Protein AF-A0A7S0T1D3-F1 (afdb_monomer_lite)

Secondary structure (DSSP, 8-state):
-HHHHHHHHHHHHHHHHHHTHHHHHHTT-HHHHHHHHHHHHHHHHHHHHHHHHHHHHHHHHHHHHHHHHHHHHHHHHHHHHHTTSS-HHHHHHHHHHHHHHHHHHHHHHHTHHHHHHHHHHHHHHHHHHHHHHHHHHHHT------------------

InterPro domains:
  IPR011527 ABC transporter type 1, transmembrane domain [PF06472] (5-82)
  IPR011527 ABC transporter type 1, transmembrane domain [PS50929] (1-117)
  IPR036640 ABC transporter type 1, transmembrane domain superfamily [G3DSA:1.20.1560.10] (2-130)
  IPR036640 ABC transporter type 1, transmembrane domain superfamily [SSF90123] (13-136)
  IPR050835 ATP-binding cassette sub-family D [PTHR11384] (2-136)

Organism: NCBI:txid81844

Structure (mmCIF, N/CA/C/O backbone):
data_AF-A0A7S0T1D3-F1
#
_entry.id   AF-A0A7S0T1D3-F1
#
loop_
_atom_site.group_PDB
_atom_site.id
_atom_site.type_symbol
_atom_site.label_atom_id
_atom_site.label_alt_id
_atom_site.label_comp_id
_atom_site.label_asym_id
_atom_site.label_entity_id
_atom_site.label_seq_id
_atom_site.pdbx_PDB_ins_code
_atom_site.Cartn_x
_atom_site.Cartn_y
_atom_site.Cartn_z
_atom_site.occupancy
_atom_site.B_iso_or_equiv
_atom_site.auth_seq_id
_atom_site.auth_comp_id
_atom_site.auth_asym_id
_atom_site.auth_atom_id
_atom_site.pdbx_PDB_model_num
ATOM 1 N N . PHE A 1 1 ? 15.070 -4.542 -8.070 1.00 71.38 1 PHE A N 1
ATOM 2 C CA . PHE A 1 1 ? 16.256 -4.919 -8.871 1.00 71.38 1 PHE A CA 1
ATOM 3 C C . PHE A 1 1 ? 16.011 -4.989 -10.380 1.00 71.38 1 PHE A C 1
ATOM 5 O O . PHE A 1 1 ? 16.732 -4.318 -11.102 1.00 71.38 1 PHE A O 1
ATOM 12 N N . GLN A 1 2 ? 15.003 -5.714 -10.891 1.00 79.00 2 GLN A N 1
ATOM 13 C CA . GLN A 1 2 ? 14.791 -5.838 -12.351 1.00 79.00 2 GLN A CA 1
ATOM 14 C C . GLN A 1 2 ? 14.530 -4.503 -13.078 1.00 79.00 2 GLN A C 1
ATOM 16 O O . GLN A 1 2 ? 15.058 -4.297 -14.164 1.00 79.00 2 GLN A O 1
ATOM 21 N N . ALA A 1 3 ? 13.758 -3.588 -12.475 1.00 84.38 3 ALA A N 1
ATOM 22 C CA . ALA A 1 3 ? 13.504 -2.261 -13.047 1.00 84.38 3 ALA A CA 1
ATOM 23 C C . ALA A 1 3 ? 14.793 -1.431 -13.177 1.00 84.38 3 ALA A C 1
ATOM 25 O O . ALA A 1 3 ? 15.102 -0.964 -14.267 1.00 84.38 3 ALA A O 1
ATOM 26 N N . LEU A 1 4 ? 15.576 -1.342 -12.092 1.00 88.38 4 LEU A N 1
ATOM 27 C CA . LEU A 1 4 ? 16.852 -0.618 -12.080 1.00 88.38 4 LEU A CA 1
ATOM 28 C C . LEU A 1 4 ? 17.836 -1.171 -13.114 1.00 88.38 4 LEU A C 1
ATOM 30 O O . LEU A 1 4 ? 18.525 -0.400 -13.770 1.00 88.38 4 LEU A O 1
ATOM 34 N N . ARG A 1 5 ? 17.881 -2.497 -13.290 1.00 89.88 5 ARG A N 1
ATOM 35 C CA . ARG A 1 5 ? 18.760 -3.117 -14.285 1.00 89.88 5 ARG A CA 1
ATOM 36 C C . ARG A 1 5 ? 18.366 -2.740 -15.713 1.00 89.88 5 ARG A C 1
ATOM 38 O O . ARG A 1 5 ? 19.217 -2.281 -16.457 1.00 89.88 5 ARG A O 1
ATOM 45 N N . ARG A 1 6 ? 17.078 -2.830 -16.069 1.00 89.31 6 ARG A N 1
ATOM 46 C CA . ARG A 1 6 ? 16.607 -2.438 -17.413 1.00 89.31 6 ARG A CA 1
ATOM 47 C C . ARG A 1 6 ? 16.780 -0.943 -17.688 1.00 89.31 6 ARG A C 1
ATOM 49 O O . ARG A 1 6 ? 17.044 -0.550 -18.817 1.00 89.31 6 ARG A O 1
ATOM 56 N N . GLU A 1 7 ? 16.630 -0.108 -16.664 1.00 91.25 7 GLU A N 1
ATOM 57 C CA . GLU A 1 7 ? 16.871 1.333 -16.757 1.00 91.25 7 GLU A CA 1
ATOM 58 C C . GLU A 1 7 ? 18.360 1.647 -16.971 1.00 91.25 7 GLU A C 1
ATOM 60 O O . GLU A 1 7 ? 18.697 2.494 -17.798 1.00 91.25 7 GLU A O 1
ATOM 65 N N . ALA A 1 8 ? 19.251 0.931 -16.279 1.00 92.62 8 ALA A N 1
ATOM 66 C CA . ALA A 1 8 ? 20.691 1.022 -16.492 1.00 92.62 8 ALA A CA 1
ATOM 67 C C . ALA A 1 8 ? 21.089 0.553 -17.900 1.00 92.62 8 ALA A C 1
ATOM 69 O O . ALA A 1 8 ? 21.833 1.259 -18.575 1.00 92.62 8 ALA A O 1
ATOM 70 N N . ASP A 1 9 ? 20.536 -0.568 -18.374 1.00 90.75 9 ASP A N 1
ATOM 71 C CA . ASP A 1 9 ? 20.791 -1.099 -19.719 1.00 90.75 9 ASP A CA 1
ATOM 72 C C . ASP A 1 9 ? 20.341 -0.109 -20.812 1.00 90.75 9 ASP A C 1
ATOM 74 O O . ASP A 1 9 ? 21.060 0.122 -21.786 1.00 90.75 9 ASP A O 1
ATOM 78 N N . LEU A 1 10 ? 19.182 0.540 -20.630 1.00 92.50 10 LEU A N 1
ATOM 79 C CA . LEU A 1 10 ? 18.708 1.604 -21.520 1.00 92.50 10 LEU A CA 1
ATOM 80 C C . LEU A 1 10 ? 19.658 2.810 -21.510 1.00 92.50 10 LEU A C 1
ATOM 82 O O . LEU A 1 10 ? 20.053 3.281 -22.576 1.00 92.50 10 LEU A O 1
ATOM 86 N N . ARG A 1 11 ? 20.034 3.313 -20.325 1.00 94.00 11 ARG A N 1
ATOM 87 C CA . ARG A 1 11 ? 20.957 4.455 -20.197 1.00 94.00 11 ARG A CA 1
ATOM 88 C C . ARG A 1 11 ? 22.304 4.156 -20.844 1.00 94.00 11 ARG A C 1
ATOM 90 O O . ARG A 1 11 ? 22.800 4.976 -21.609 1.00 94.00 11 ARG A O 1
ATOM 97 N N . PHE A 1 12 ? 22.855 2.975 -20.584 1.00 93.75 12 PHE A N 1
ATOM 98 C CA . PHE A 1 12 ? 24.104 2.519 -21.181 1.00 93.75 12 PHE A CA 1
ATOM 99 C C . PHE A 1 12 ? 24.003 2.444 -22.709 1.00 93.75 12 PHE A C 1
ATOM 101 O O . PHE A 1 12 ? 24.866 2.967 -23.412 1.00 93.75 12 PHE A O 1
ATOM 108 N N . GLY A 1 13 ? 22.914 1.871 -23.233 1.00 90.88 13 GLY A N 1
ATOM 109 C CA . GLY A 1 13 ? 22.663 1.804 -24.673 1.00 90.88 13 GLY A CA 1
ATOM 110 C C . GLY A 1 13 ? 22.600 3.181 -25.341 1.00 90.88 13 GLY A C 1
ATOM 111 O O . GLY A 1 13 ? 23.179 3.370 -26.409 1.00 90.88 13 GLY A O 1
ATOM 112 N N . LEU A 1 14 ? 21.961 4.163 -24.698 1.00 92.94 14 LEU A N 1
ATOM 113 C CA . LEU A 1 14 ? 21.877 5.536 -25.210 1.00 92.94 14 LEU A CA 1
ATOM 114 C C . LEU A 1 14 ? 23.225 6.268 -25.170 1.00 92.94 14 LEU A C 1
ATOM 116 O O . LEU A 1 14 ? 23.557 6.978 -26.119 1.00 92.94 14 LEU A O 1
ATOM 120 N N . VAL A 1 15 ? 24.011 6.086 -24.105 1.00 95.62 15 VAL A N 1
ATOM 121 C CA . VAL A 1 15 ? 25.360 6.667 -24.002 1.00 95.62 15 VAL A CA 1
ATOM 122 C C . VAL A 1 15 ? 26.262 6.111 -25.103 1.00 95.62 15 VAL A C 1
ATOM 124 O O . VAL A 1 15 ? 26.856 6.886 -25.849 1.00 95.62 15 VAL A O 1
ATOM 127 N N . ARG A 1 16 ? 26.265 4.788 -25.301 1.00 92.88 16 ARG A N 1
ATOM 128 C CA . ARG A 1 16 ? 27.028 4.133 -26.372 1.00 92.88 16 ARG A CA 1
ATOM 129 C C . ARG A 1 16 ? 26.623 4.627 -27.766 1.00 92.88 16 ARG A C 1
ATOM 131 O O . ARG A 1 16 ? 27.476 4.863 -28.618 1.00 92.88 16 ARG A O 1
ATOM 138 N N . ALA A 1 17 ? 25.321 4.785 -28.017 1.00 91.19 17 ALA A N 1
ATOM 139 C CA . ALA A 1 17 ? 24.826 5.288 -29.298 1.00 91.19 17 ALA A CA 1
ATOM 140 C C . ALA A 1 17 ? 25.294 6.728 -29.575 1.00 91.19 17 ALA A C 1
ATOM 142 O O . ALA A 1 17 ? 25.600 7.065 -30.718 1.00 91.19 17 ALA A O 1
ATOM 143 N N . ARG A 1 18 ? 25.399 7.565 -28.532 1.00 92.25 18 ARG A N 1
ATOM 144 C CA . ARG A 1 18 ? 25.964 8.919 -28.626 1.00 92.25 18 ARG A CA 1
ATOM 145 C C . ARG A 1 18 ? 27.465 8.890 -28.920 1.00 92.25 18 ARG A C 1
ATOM 147 O O . ARG A 1 18 ? 27.917 9.649 -29.769 1.00 92.25 18 ARG A O 1
ATOM 154 N N . GLU A 1 19 ? 28.221 8.034 -28.237 1.00 93.94 19 GLU A N 1
ATOM 155 C CA . GLU A 1 19 ? 29.680 7.917 -28.402 1.00 93.94 19 GLU A CA 1
ATOM 156 C C . GLU A 1 19 ? 30.092 7.414 -29.795 1.00 93.94 19 GLU A C 1
ATOM 158 O O . GLU A 1 19 ? 31.152 7.785 -30.292 1.00 93.94 19 GLU A O 1
ATOM 163 N N . HIS A 1 20 ? 29.245 6.622 -30.461 1.00 91.25 20 HIS A N 1
ATOM 164 C CA . HIS A 1 20 ? 29.514 6.070 -31.796 1.00 91.25 20 HIS A CA 1
ATOM 165 C C . HIS A 1 20 ? 28.627 6.652 -32.908 1.00 91.25 20 HIS A C 1
ATOM 167 O O . HIS A 1 20 ? 28.448 6.016 -33.950 1.00 91.25 20 HIS A O 1
ATOM 173 N N . ALA A 1 21 ? 28.068 7.850 -32.716 1.00 88.75 21 ALA A N 1
ATOM 174 C CA . ALA A 1 21 ? 27.137 8.464 -33.665 1.00 88.75 21 ALA A CA 1
ATOM 175 C C . ALA A 1 21 ? 27.730 8.632 -35.080 1.00 88.75 21 ALA A C 1
ATOM 177 O O . ALA A 1 21 ? 27.035 8.398 -36.068 1.00 88.75 21 ALA A O 1
ATOM 178 N N . GLU A 1 22 ? 29.018 8.969 -35.180 1.00 88.06 22 GLU A N 1
ATOM 179 C CA . GLU A 1 22 ? 29.731 9.128 -36.454 1.00 88.06 22 GLU A CA 1
ATOM 180 C C . GLU A 1 22 ? 29.854 7.798 -37.211 1.00 88.06 22 GLU A C 1
ATOM 182 O O . GLU A 1 22 ? 29.472 7.709 -38.377 1.00 88.06 22 GLU A O 1
ATOM 187 N N . SER A 1 23 ? 30.262 6.724 -36.526 1.00 90.12 23 SER A N 1
ATOM 188 C CA . SER A 1 23 ? 30.295 5.372 -37.095 1.00 90.12 23 SER A CA 1
ATOM 189 C C . SER A 1 23 ? 28.900 4.897 -37.508 1.00 90.12 23 SER A C 1
ATOM 191 O O . SER A 1 23 ? 28.725 4.329 -38.583 1.00 90.12 23 SER A O 1
ATOM 193 N N . ILE A 1 24 ? 27.875 5.147 -36.688 1.00 86.38 24 ILE A N 1
ATOM 194 C CA . ILE A 1 24 ? 26.487 4.782 -37.008 1.00 86.38 24 ILE A CA 1
ATOM 195 C C . ILE A 1 24 ? 26.006 5.517 -38.267 1.00 86.38 24 ILE A C 1
ATOM 197 O O . ILE A 1 24 ? 25.336 4.907 -39.104 1.00 86.38 24 ILE A O 1
ATOM 201 N N . ALA A 1 25 ? 26.350 6.797 -38.422 1.00 86.94 25 ALA A N 1
ATOM 202 C CA . ALA A 1 25 ? 26.017 7.581 -39.607 1.00 86.94 25 ALA A CA 1
ATOM 203 C C . ALA A 1 25 ? 26.767 7.077 -40.851 1.00 86.94 25 ALA A C 1
ATOM 205 O O . ALA A 1 25 ? 26.137 6.842 -41.885 1.00 86.94 25 ALA A O 1
ATOM 206 N N . LEU A 1 26 ? 28.075 6.823 -40.727 1.00 90.94 26 LEU A N 1
ATOM 207 C CA . LEU A 1 26 ? 28.935 6.324 -41.803 1.00 90.94 26 LEU A CA 1
ATOM 208 C C . LEU A 1 26 ? 28.463 4.958 -42.330 1.00 90.94 26 LEU A C 1
ATOM 210 O O . LEU A 1 26 ? 28.383 4.750 -43.538 1.00 90.94 26 LEU A O 1
ATOM 214 N N . TYR A 1 27 ? 28.061 4.053 -41.432 1.00 90.62 27 TYR A N 1
ATOM 215 C CA . TYR A 1 27 ? 27.521 2.731 -41.776 1.00 90.62 27 TYR A CA 1
ATOM 216 C C . TYR A 1 27 ? 25.999 2.716 -42.016 1.00 90.62 27 TYR A C 1
ATOM 218 O O . TYR A 1 27 ? 25.412 1.642 -42.150 1.00 90.62 27 TYR A O 1
ATOM 226 N N . ARG A 1 28 ? 25.329 3.881 -42.056 1.00 87.31 28 ARG A N 1
ATOM 227 C CA . ARG A 1 28 ? 23.864 4.021 -42.241 1.00 87.31 28 ARG A CA 1
ATOM 228 C C . ARG A 1 28 ? 23.040 3.157 -41.264 1.00 87.31 28 ARG A C 1
ATOM 230 O O . ARG A 1 28 ? 21.935 2.717 -41.573 1.00 87.31 28 ARG A O 1
ATOM 237 N N . GLY A 1 29 ? 23.563 2.935 -40.057 1.00 88.88 29 GLY A N 1
ATOM 238 C CA . GLY A 1 29 ? 23.009 2.0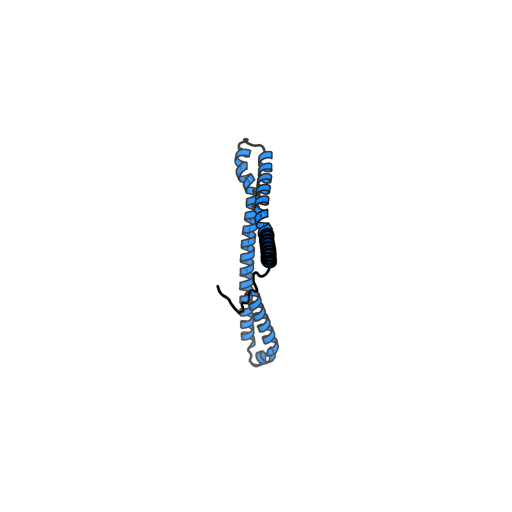44 -39.032 1.00 88.88 29 GLY A CA 1
ATOM 239 C C . GLY A 1 29 ? 21.945 2.668 -38.122 1.00 88.88 29 GLY A C 1
ATOM 240 O O . GLY A 1 29 ? 21.471 2.001 -37.202 1.00 88.88 29 GLY A O 1
ATOM 241 N N . ALA A 1 30 ? 21.561 3.928 -38.351 1.00 88.88 30 ALA A N 1
ATOM 242 C CA . ALA A 1 30 ? 20.701 4.703 -37.450 1.00 88.88 30 ALA A CA 1
ATOM 243 C C . ALA A 1 30 ? 19.341 4.040 -37.164 1.00 88.88 30 ALA A C 1
ATOM 245 O O . ALA A 1 30 ? 18.910 3.983 -36.013 1.00 88.88 30 ALA A O 1
ATOM 246 N N . ALA A 1 31 ? 18.684 3.480 -38.185 1.00 91.44 31 ALA A N 1
ATOM 247 C CA . ALA A 1 31 ? 17.389 2.814 -38.022 1.00 91.44 31 ALA A CA 1
ATOM 248 C C . ALA A 1 31 ? 17.476 1.581 -37.103 1.00 91.44 31 ALA A C 1
ATOM 250 O O . ALA A 1 31 ? 16.581 1.336 -36.293 1.00 91.44 31 ALA A O 1
ATOM 251 N N . ARG A 1 32 ? 18.583 0.832 -37.190 1.00 90.12 32 ARG A N 1
ATOM 252 C CA . ARG A 1 32 ? 18.838 -0.343 -36.350 1.00 90.12 32 ARG A CA 1
ATOM 253 C C . ARG A 1 32 ? 19.051 0.055 -34.889 1.00 90.12 32 ARG A C 1
ATOM 255 O O . ARG A 1 32 ? 18.444 -0.549 -34.007 1.00 90.12 32 ARG A O 1
ATOM 262 N N . GLU A 1 33 ? 19.860 1.083 -34.637 1.00 91.12 33 GLU A N 1
ATOM 263 C CA . GLU A 1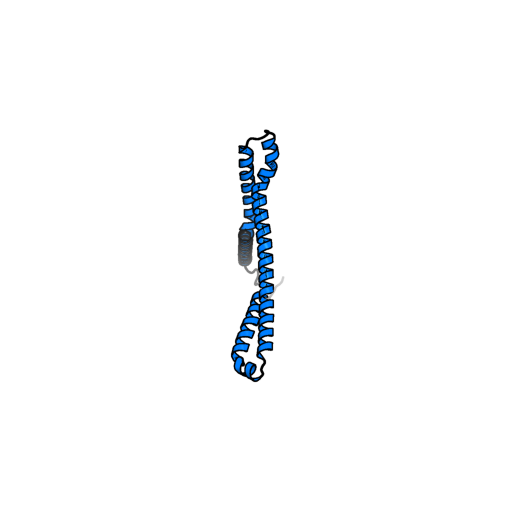 33 ? 20.133 1.560 -33.273 1.00 91.12 33 GLU A CA 1
ATOM 264 C C . GLU A 1 33 ? 18.879 2.175 -32.627 1.00 91.12 33 GLU A C 1
ATOM 266 O O . GLU A 1 33 ? 18.577 1.907 -31.463 1.00 91.12 33 GLU A O 1
ATOM 271 N N . ALA A 1 34 ? 18.075 2.913 -33.403 1.00 90.69 34 ALA A N 1
ATOM 272 C CA . ALA A 1 34 ? 16.784 3.434 -32.955 1.00 90.69 34 ALA A CA 1
ATOM 273 C C . ALA A 1 34 ? 15.795 2.311 -32.589 1.00 90.69 34 ALA A C 1
ATOM 275 O O . ALA A 1 34 ? 15.086 2.410 -31.584 1.00 90.69 34 ALA A O 1
ATOM 276 N N . GLY A 1 35 ? 15.769 1.220 -33.365 1.00 92.56 35 GLY A N 1
ATOM 277 C CA . GLY A 1 35 ? 14.985 0.024 -33.050 1.00 92.56 35 GLY A CA 1
ATOM 278 C C . GLY A 1 35 ? 15.404 -0.622 -31.726 1.00 92.56 35 GLY A C 1
ATOM 279 O O . GLY A 1 35 ? 14.550 -0.922 -30.890 1.00 92.56 35 GLY A O 1
ATOM 280 N N . ALA A 1 36 ? 16.712 -0.760 -31.491 1.00 90.69 36 ALA A N 1
ATOM 281 C CA . ALA A 1 36 ? 17.253 -1.301 -30.243 1.00 90.69 36 ALA A CA 1
ATOM 282 C C . ALA A 1 36 ? 16.917 -0.417 -29.027 1.00 90.69 36 ALA A C 1
ATOM 284 O O . ALA A 1 36 ? 16.447 -0.924 -28.006 1.00 90.69 36 ALA A O 1
ATOM 285 N N . ALA A 1 37 ? 17.068 0.906 -29.148 1.00 91.88 37 ALA A N 1
ATOM 286 C CA . ALA A 1 37 ? 16.698 1.854 -28.095 1.00 91.88 37 ALA A CA 1
ATOM 287 C C . ALA A 1 37 ? 15.195 1.798 -27.774 1.00 91.88 37 ALA A C 1
ATOM 289 O O . ALA A 1 37 ? 14.795 1.812 -26.607 1.00 91.88 37 ALA A O 1
ATOM 290 N N . ARG A 1 38 ? 14.344 1.668 -28.800 1.00 94.62 38 ARG A N 1
ATOM 291 C CA . ARG A 1 38 ? 12.889 1.558 -28.629 1.00 94.62 38 ARG A CA 1
ATOM 292 C C . ARG A 1 38 ? 12.473 0.238 -27.977 1.00 94.62 38 ARG A C 1
ATOM 294 O O . ARG A 1 38 ? 11.568 0.238 -27.138 1.00 94.62 38 ARG A O 1
ATOM 301 N N . ALA A 1 39 ? 13.145 -0.866 -28.301 1.00 93.44 39 ALA A N 1
ATOM 302 C CA . ALA A 1 39 ? 12.951 -2.156 -27.638 1.00 93.44 39 ALA A CA 1
ATOM 303 C C . ALA A 1 39 ? 13.365 -2.104 -26.154 1.00 93.44 39 ALA A C 1
ATOM 305 O O . ALA A 1 39 ? 12.625 -2.551 -25.275 1.00 93.44 39 ALA A O 1
ATOM 306 N N . ALA A 1 40 ? 14.508 -1.484 -25.846 1.00 91.06 40 ALA A N 1
ATOM 307 C CA . ALA A 1 40 ? 14.944 -1.283 -24.467 1.00 91.06 40 ALA A CA 1
ATOM 308 C C . ALA A 1 40 ? 13.944 -0.414 -23.681 1.00 91.06 40 ALA A C 1
ATOM 310 O O . ALA A 1 40 ? 13.515 -0.799 -22.591 1.00 91.06 40 ALA A O 1
ATOM 311 N N . LEU A 1 41 ? 13.483 0.698 -24.262 1.00 94.81 41 LEU A N 1
ATOM 312 C CA . LEU A 1 41 ? 12.497 1.590 -23.645 1.00 94.81 41 LEU A CA 1
ATOM 313 C C . LEU A 1 41 ? 11.162 0.885 -23.363 1.00 94.81 41 LEU A C 1
ATOM 315 O O . LEU A 1 41 ? 10.624 0.992 -22.261 1.00 94.81 41 LEU A O 1
ATOM 319 N N . THR A 1 42 ? 10.635 0.128 -24.328 1.00 95.44 42 THR A N 1
ATOM 320 C CA . THR A 1 42 ? 9.396 -0.647 -24.138 1.00 95.44 42 THR A CA 1
ATOM 321 C C . THR A 1 42 ? 9.550 -1.711 -23.051 1.00 95.44 42 THR A C 1
ATOM 323 O O . THR A 1 42 ? 8.629 -1.913 -22.257 1.00 95.44 42 THR A O 1
ATOM 326 N N . SER A 1 43 ? 10.730 -2.328 -22.930 1.00 93.38 43 SER A N 1
ATOM 327 C CA . SER A 1 43 ? 11.015 -3.295 -21.865 1.00 93.38 43 SER A CA 1
ATOM 328 C C . SER A 1 43 ? 11.002 -2.677 -20.457 1.00 93.38 43 SER A C 1
ATOM 330 O O . SER A 1 43 ? 10.550 -3.334 -19.511 1.00 93.38 43 SER A O 1
ATOM 332 N N . VAL A 1 44 ? 11.464 -1.426 -20.311 1.00 94.25 44 VAL A N 1
ATOM 333 C CA . VAL A 1 44 ? 11.424 -0.654 -19.056 1.00 94.25 44 VAL A CA 1
ATOM 334 C C . VAL A 1 44 ? 9.987 -0.243 -18.752 1.00 94.25 44 VAL A C 1
ATOM 336 O O . VAL A 1 44 ? 9.489 -0.507 -17.656 1.00 94.25 44 VAL A O 1
ATOM 339 N N . ALA A 1 45 ? 9.290 0.323 -19.742 1.00 95.31 45 ALA A N 1
ATOM 340 C CA . ALA A 1 45 ? 7.900 0.746 -19.611 1.00 95.31 45 ALA A CA 1
ATOM 341 C C . ALA A 1 45 ? 6.994 -0.410 -19.158 1.00 95.31 45 ALA A C 1
ATOM 343 O O . ALA A 1 45 ? 6.192 -0.241 -18.243 1.00 95.31 45 ALA A O 1
ATOM 344 N N . ALA A 1 46 ? 7.174 -1.614 -19.709 1.00 95.25 46 ALA A N 1
ATOM 345 C CA . ALA A 1 46 ? 6.403 -2.793 -19.317 1.00 95.25 46 ALA A CA 1
ATOM 346 C C . ALA A 1 46 ? 6.570 -3.164 -17.829 1.00 95.25 46 ALA A C 1
ATOM 348 O O . ALA A 1 46 ? 5.602 -3.570 -17.181 1.00 95.25 46 ALA A O 1
ATOM 349 N N . VAL A 1 47 ? 7.775 -3.016 -17.262 1.00 93.38 47 VAL A N 1
ATOM 350 C CA . VAL A 1 47 ? 8.003 -3.258 -15.822 1.00 93.38 47 VAL A CA 1
ATOM 351 C C . VAL A 1 47 ? 7.328 -2.187 -14.985 1.00 93.38 47 VAL A C 1
ATOM 353 O O . VAL A 1 47 ? 6.699 -2.512 -13.979 1.00 93.38 47 VAL A O 1
ATOM 356 N N . LEU A 1 48 ? 7.438 -0.925 -15.399 1.00 91.81 48 LEU A N 1
ATOM 357 C CA . LEU A 1 48 ? 6.819 0.191 -14.691 1.00 91.81 48 LEU A CA 1
ATOM 358 C C . LEU A 1 48 ? 5.296 0.059 -14.685 1.00 91.81 48 LEU A C 1
ATOM 360 O O . LEU A 1 48 ? 4.699 0.109 -13.614 1.00 91.81 48 LEU A O 1
ATOM 364 N N . PHE A 1 49 ? 4.670 -0.225 -15.829 1.00 95.69 49 PHE A N 1
ATOM 365 C CA . PHE A 1 49 ? 3.226 -0.459 -15.900 1.00 95.69 49 PHE A CA 1
ATOM 366 C C . PHE A 1 49 ? 2.785 -1.644 -15.047 1.00 95.69 49 PHE A C 1
ATOM 368 O O . PHE A 1 49 ? 1.785 -1.547 -14.339 1.00 95.69 49 PHE A O 1
ATOM 375 N N . ARG A 1 50 ? 3.548 -2.743 -15.046 1.00 94.94 50 ARG A N 1
ATOM 376 C CA . ARG A 1 50 ? 3.265 -3.884 -14.168 1.00 94.94 50 ARG A CA 1
ATOM 377 C C . ARG A 1 50 ? 3.330 -3.477 -12.696 1.00 94.94 50 ARG A C 1
ATOM 379 O O . ARG A 1 50 ? 2.435 -3.828 -11.934 1.00 94.94 50 ARG A O 1
ATOM 386 N N . ARG A 1 51 ? 4.349 -2.712 -12.294 1.00 94.75 51 ARG A N 1
ATOM 387 C CA . ARG A 1 51 ? 4.492 -2.210 -10.919 1.00 94.75 51 ARG A CA 1
ATOM 388 C C . ARG A 1 51 ? 3.338 -1.284 -10.533 1.00 94.75 51 ARG A C 1
ATOM 390 O O . ARG A 1 51 ? 2.792 -1.434 -9.446 1.00 94.75 51 ARG A O 1
ATOM 397 N N . VAL A 1 52 ? 2.941 -0.374 -11.422 1.00 95.75 52 VAL A N 1
ATOM 398 C CA . VAL A 1 52 ? 1.796 0.524 -11.211 1.00 95.75 52 VAL A CA 1
ATOM 399 C C . VAL A 1 52 ? 0.499 -0.270 -11.090 1.00 95.75 52 VAL A C 1
ATOM 401 O O . VAL A 1 52 ? -0.282 0.003 -10.189 1.00 95.75 52 VAL A O 1
ATOM 404 N N . ALA A 1 53 ? 0.277 -1.284 -11.930 1.00 97.06 53 ALA A N 1
ATOM 405 C CA . ALA A 1 53 ? -0.911 -2.131 -11.850 1.00 97.06 53 ALA A CA 1
ATOM 406 C C . ALA A 1 53 ? -0.997 -2.870 -10.506 1.00 97.06 53 ALA A C 1
ATOM 408 O O . ALA A 1 53 ? -2.045 -2.847 -9.867 1.00 97.06 53 ALA A O 1
ATOM 409 N N . TRP A 1 54 ? 0.111 -3.456 -10.043 1.00 96.69 54 TRP A N 1
ATOM 410 C CA . TRP A 1 54 ? 0.177 -4.088 -8.723 1.00 96.69 54 TRP A CA 1
ATOM 411 C C . TRP A 1 54 ? -0.069 -3.095 -7.591 1.00 96.69 54 TRP A C 1
ATOM 413 O O . TRP A 1 54 ? -0.893 -3.356 -6.722 1.00 96.69 54 TRP A O 1
ATOM 423 N N . SER A 1 55 ? 0.597 -1.940 -7.626 1.00 96.19 55 SER A N 1
ATOM 424 C CA . SER A 1 55 ? 0.416 -0.894 -6.619 1.00 96.19 55 SER A CA 1
ATOM 425 C C . SER A 1 55 ? -1.019 -0.375 -6.589 1.00 96.19 55 SER A C 1
ATOM 427 O O . SER A 1 55 ? -1.560 -0.161 -5.512 1.00 96.19 55 SER A O 1
ATOM 429 N N . ARG A 1 56 ? -1.647 -0.195 -7.755 1.00 97.31 56 ARG A N 1
ATOM 430 C CA . ARG A 1 56 ? -3.040 0.239 -7.873 1.00 97.31 56 ARG A CA 1
ATOM 431 C C . ARG A 1 56 ? -3.992 -0.814 -7.324 1.00 97.31 56 ARG A C 1
ATOM 433 O O . ARG A 1 56 ? -4.895 -0.463 -6.581 1.00 97.31 56 ARG A O 1
ATOM 440 N N . ASN A 1 57 ? -3.804 -2.084 -7.677 1.00 96.75 57 ASN A N 1
ATOM 441 C CA . ASN A 1 57 ? -4.666 -3.164 -7.197 1.00 96.75 57 ASN A CA 1
ATOM 442 C C . ASN A 1 57 ? -4.540 -3.343 -5.681 1.00 96.75 57 ASN A C 1
ATOM 444 O O . ASN A 1 57 ? -5.551 -3.496 -5.005 1.00 96.75 57 ASN A O 1
ATOM 448 N N . LEU A 1 58 ? -3.317 -3.261 -5.150 1.00 96.50 58 LEU A N 1
ATOM 449 C CA . LEU A 1 58 ? -3.086 -3.279 -3.711 1.00 96.50 58 LEU A CA 1
ATOM 450 C C . LEU A 1 58 ? -3.754 -2.079 -3.035 1.00 96.50 58 LEU A C 1
ATOM 452 O O . LEU A 1 58 ? -4.492 -2.268 -2.082 1.00 96.50 58 LEU A O 1
ATOM 456 N N . ALA A 1 59 ? -3.573 -0.866 -3.565 1.00 96.25 59 ALA A N 1
ATOM 457 C CA . ALA A 1 59 ? -4.221 0.327 -3.025 1.00 96.25 59 ALA A CA 1
ATOM 458 C C . ALA A 1 59 ? -5.753 0.228 -3.068 1.00 96.25 59 ALA A C 1
ATOM 460 O O . ALA A 1 59 ? -6.415 0.604 -2.109 1.00 96.25 59 ALA A O 1
ATOM 461 N N . LEU A 1 60 ? -6.333 -0.301 -4.150 1.00 96.44 60 LEU A N 1
ATOM 462 C CA . LEU A 1 60 ? -7.773 -0.552 -4.244 1.00 96.44 60 LEU A CA 1
ATOM 463 C C . LEU A 1 60 ? -8.241 -1.538 -3.171 1.00 96.44 60 LEU A C 1
ATOM 465 O O . LEU A 1 60 ? -9.242 -1.278 -2.512 1.00 96.44 60 LEU A O 1
ATOM 469 N N . PHE A 1 61 ? -7.511 -2.636 -2.973 1.00 96.31 61 PHE A N 1
ATOM 470 C CA . PHE A 1 61 ? -7.836 -3.625 -1.951 1.00 96.31 61 PHE A CA 1
ATOM 471 C C . PHE A 1 61 ? -7.735 -3.041 -0.539 1.00 96.31 61 PHE A C 1
ATOM 473 O O . PHE A 1 61 ? -8.671 -3.179 0.243 1.00 96.31 61 PHE A O 1
ATOM 480 N N . THR A 1 62 ? -6.642 -2.342 -0.227 1.00 94.12 62 THR A N 1
ATOM 481 C CA . THR A 1 62 ? -6.441 -1.701 1.077 1.00 94.12 62 THR A CA 1
ATOM 482 C C . THR A 1 62 ? -7.525 -0.663 1.355 1.00 94.12 62 THR A C 1
ATOM 484 O O . THR A 1 62 ? -8.143 -0.709 2.412 1.00 94.12 62 THR A O 1
ATOM 487 N N . ASN A 1 63 ? -7.839 0.207 0.389 1.00 93.50 63 ASN A N 1
ATOM 488 C CA . ASN A 1 63 ? -8.917 1.190 0.535 1.00 93.50 63 ASN A CA 1
ATOM 489 C C . ASN A 1 63 ? -10.284 0.519 0.734 1.00 93.50 63 ASN A C 1
ATOM 491 O O . ASN A 1 63 ? -11.063 0.944 1.582 1.00 93.50 63 ASN A O 1
ATOM 495 N N . ALA A 1 64 ? -10.588 -0.535 -0.030 1.00 92.62 64 ALA A N 1
ATOM 496 C CA . ALA A 1 64 ? -11.840 -1.273 0.119 1.00 92.62 64 ALA A CA 1
ATOM 497 C C . ALA A 1 64 ? -11.941 -1.945 1.496 1.00 92.62 64 ALA A C 1
ATOM 499 O O . ALA A 1 64 ? -13.003 -1.917 2.112 1.00 92.62 64 ALA A O 1
ATOM 500 N N . TYR A 1 65 ? -10.839 -2.503 1.996 1.00 89.19 65 TYR A N 1
ATOM 501 C CA . TYR A 1 65 ? -10.757 -3.077 3.334 1.00 89.19 65 TYR A CA 1
ATOM 502 C C . TYR A 1 65 ? -10.972 -2.020 4.426 1.00 89.19 65 TYR A C 1
ATOM 504 O O . TY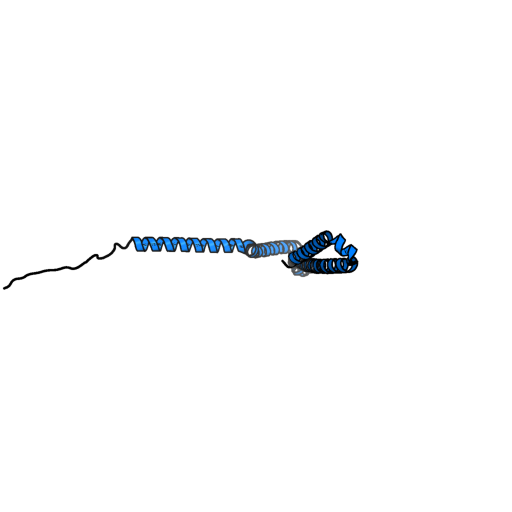R A 1 65 ? -11.783 -2.231 5.329 1.00 89.19 65 TYR A O 1
ATOM 512 N N . GLU A 1 66 ? -10.306 -0.866 4.333 1.00 88.06 66 GLU A N 1
ATOM 513 C CA . GLU A 1 66 ? -10.487 0.245 5.275 1.00 88.06 66 GLU A CA 1
ATOM 514 C C . GLU A 1 66 ? -11.931 0.757 5.270 1.00 88.06 66 GLU A C 1
ATOM 516 O O . GLU A 1 66 ? -12.537 0.942 6.328 1.00 88.06 66 GLU A O 1
ATOM 521 N N . PHE A 1 67 ? -12.519 0.912 4.081 1.00 88.88 67 PHE A N 1
ATOM 522 C CA . PHE A 1 67 ? -13.907 1.331 3.944 1.00 88.88 67 PHE A CA 1
ATOM 523 C C . PHE A 1 67 ? -14.873 0.297 4.526 1.00 88.88 67 PHE A C 1
ATOM 525 O O . PHE A 1 67 ? -15.751 0.664 5.306 1.00 88.88 67 PHE A O 1
ATOM 532 N N . ALA A 1 68 ? -14.699 -0.989 4.202 1.00 87.81 68 ALA A N 1
ATOM 533 C CA . ALA A 1 68 ? -15.524 -2.071 4.734 1.00 87.81 68 ALA A CA 1
ATOM 534 C C . ALA A 1 68 ? -15.503 -2.052 6.262 1.00 87.81 68 ALA A C 1
ATOM 536 O O . ALA A 1 68 ? -16.547 -2.015 6.897 1.00 87.81 68 ALA A O 1
ATOM 537 N N . THR A 1 69 ? -14.316 -1.956 6.846 1.00 84.38 69 THR A N 1
ATOM 538 C CA . THR A 1 69 ? -14.103 -1.871 8.290 1.00 84.38 69 THR A CA 1
ATOM 539 C C . THR A 1 69 ? -14.843 -0.685 8.931 1.00 84.38 69 THR A C 1
ATOM 541 O O . THR A 1 69 ? -15.360 -0.798 10.041 1.00 84.38 69 THR A O 1
ATOM 544 N N . PHE A 1 70 ? -14.971 0.442 8.227 1.00 83.00 70 PHE A N 1
ATOM 545 C CA . PHE A 1 70 ? -15.740 1.591 8.705 1.00 83.00 70 PHE A CA 1
ATOM 546 C C . PHE A 1 70 ? -17.262 1.371 8.675 1.00 83.00 70 PHE A C 1
ATOM 548 O O . PHE A 1 70 ? -17.954 1.769 9.612 1.00 83.00 70 PHE A O 1
ATOM 555 N N . CYS A 1 71 ? -17.802 0.763 7.615 1.00 89.00 71 CYS A N 1
ATOM 556 C CA . CYS A 1 71 ? -19.253 0.648 7.416 1.00 89.00 71 CYS A CA 1
ATOM 557 C C . CYS A 1 71 ? -19.866 -0.682 7.887 1.00 89.00 71 CYS A C 1
ATOM 559 O O . CYS A 1 71 ? -21.081 -0.743 8.079 1.00 89.00 71 CYS A O 1
ATOM 561 N N . LEU A 1 72 ? -19.054 -1.715 8.140 1.00 90.94 72 LEU A N 1
ATOM 562 C CA . LEU A 1 72 ? -19.501 -3.042 8.581 1.00 90.94 72 LEU A CA 1
ATOM 563 C C . LEU A 1 72 ? -20.390 -3.003 9.839 1.00 90.94 72 LEU A C 1
ATOM 565 O O . LEU A 1 72 ? -21.460 -3.613 9.807 1.00 90.94 72 LEU A O 1
ATOM 569 N N . PRO A 1 73 ? -20.040 -2.268 10.919 1.00 90.19 73 PRO A N 1
ATOM 570 C CA . PRO A 1 73 ? -20.868 -2.229 12.129 1.00 90.19 73 PRO A CA 1
ATOM 571 C C . PRO A 1 73 ? -22.245 -1.621 11.860 1.00 90.19 73 PRO A C 1
ATOM 573 O O . PRO A 1 73 ? -23.266 -2.141 12.309 1.00 90.19 73 PRO A O 1
ATOM 576 N N . SER A 1 74 ? -22.277 -0.547 11.070 1.00 90.00 74 SER A N 1
ATOM 577 C CA . SER A 1 74 ? -23.513 0.121 10.674 1.00 90.00 74 SER A CA 1
ATOM 578 C C . SER A 1 74 ? -24.385 -0.787 9.812 1.00 90.00 74 SER A C 1
ATOM 580 O O . SER A 1 74 ? -25.590 -0.831 10.027 1.00 90.00 74 SER A O 1
ATOM 582 N N . LEU A 1 75 ? -23.796 -1.551 8.886 1.00 92.81 75 LEU A N 1
ATOM 583 C CA . LEU A 1 75 ? -24.527 -2.481 8.020 1.00 92.81 75 LEU A CA 1
ATOM 584 C C . LEU A 1 75 ? -25.215 -3.600 8.822 1.00 92.81 75 LEU A C 1
ATOM 586 O O . LEU A 1 75 ? -26.332 -3.993 8.498 1.00 92.81 75 LEU A O 1
ATOM 590 N N . ILE A 1 76 ? -24.562 -4.083 9.883 1.00 93.31 76 ILE A N 1
ATOM 591 C CA . ILE A 1 76 ? -25.088 -5.136 10.765 1.00 93.31 76 ILE A CA 1
ATOM 592 C C . ILE A 1 76 ? -26.245 -4.616 11.633 1.00 93.31 76 ILE A C 1
ATOM 594 O O . ILE A 1 76 ? -27.213 -5.337 11.866 1.00 93.31 76 ILE A O 1
ATOM 598 N N . ILE A 1 77 ? -26.164 -3.373 12.118 1.00 93.62 77 ILE A N 1
ATOM 599 C CA . ILE A 1 77 ? -27.153 -2.807 13.055 1.00 93.62 77 ILE A CA 1
ATOM 600 C C . ILE A 1 77 ? -28.305 -2.108 12.332 1.00 93.62 77 ILE A C 1
ATOM 602 O O . ILE A 1 77 ? -29.414 -2.055 12.867 1.00 93.62 77 ILE A O 1
ATOM 606 N N . ALA A 1 78 ? -28.081 -1.617 11.112 1.00 92.25 78 ALA A N 1
ATOM 607 C CA . ALA A 1 78 ? -29.073 -0.892 10.325 1.00 92.25 78 ALA A CA 1
ATOM 608 C C . ALA A 1 78 ? -30.456 -1.575 10.268 1.00 92.25 78 ALA A C 1
ATOM 610 O O . ALA A 1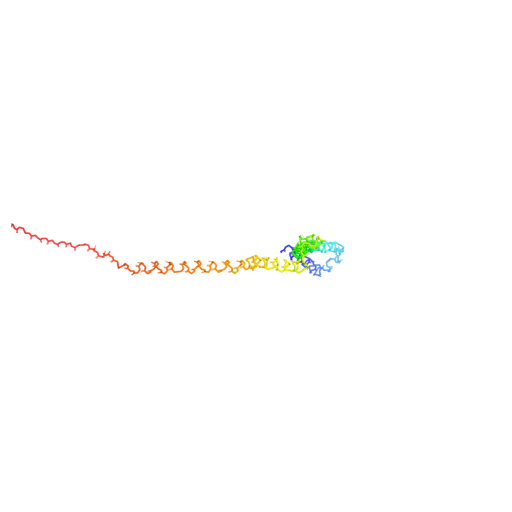 78 ? -31.439 -0.875 10.504 1.00 92.25 78 ALA A O 1
ATOM 611 N N . PRO A 1 79 ? -30.591 -2.902 10.049 1.00 92.94 79 PRO A N 1
ATOM 612 C CA . PRO A 1 79 ? -31.903 -3.555 10.033 1.00 92.94 79 PRO A CA 1
ATOM 613 C C . PRO A 1 79 ? -32.677 -3.391 11.347 1.00 92.94 79 PRO A C 1
ATOM 615 O O . PRO A 1 79 ? -33.870 -3.107 11.323 1.00 92.94 79 PRO A O 1
ATOM 618 N N . ARG A 1 80 ? -31.992 -3.501 12.492 1.00 94.56 80 ARG A N 1
ATOM 619 C CA . ARG A 1 80 ? -32.598 -3.346 13.825 1.00 94.56 80 ARG A CA 1
ATOM 620 C C . ARG A 1 80 ? -33.009 -1.901 14.089 1.00 94.56 80 ARG A C 1
ATOM 622 O O . ARG A 1 80 ? -34.040 -1.659 14.706 1.00 94.56 80 ARG A O 1
ATOM 629 N N . TYR A 1 81 ? -32.226 -0.942 13.589 1.00 93.75 81 TYR A N 1
ATOM 630 C CA . TYR A 1 81 ? -32.580 0.477 13.643 1.00 93.75 81 TYR A CA 1
ATOM 631 C C . TYR A 1 81 ? -33.846 0.764 12.823 1.00 93.75 81 TYR A C 1
ATOM 633 O O . TYR A 1 81 ? -34.779 1.376 13.333 1.00 93.75 81 TYR A O 1
ATOM 641 N N . PHE A 1 82 ? -33.923 0.267 11.584 1.00 94.81 82 PHE A N 1
ATOM 642 C CA . PHE A 1 82 ? -35.105 0.449 10.731 1.00 94.81 82 PHE A CA 1
ATOM 643 C C . PHE A 1 82 ? -36.340 -0.315 11.229 1.00 94.81 82 PHE A C 1
ATOM 645 O O . PHE A 1 82 ? -37.460 0.117 10.970 1.00 94.81 82 PHE A O 1
ATOM 652 N N . ALA A 1 83 ? -36.150 -1.404 11.977 1.00 96.12 83 ALA A N 1
ATOM 653 C CA . ALA A 1 83 ? -37.216 -2.101 12.694 1.00 96.12 83 ALA A CA 1
ATOM 654 C C . ALA A 1 83 ? -37.682 -1.366 13.970 1.00 96.12 83 ALA A C 1
ATOM 656 O O . ALA A 1 83 ? -38.652 -1.787 14.595 1.00 96.12 83 ALA A O 1
ATOM 657 N N . GLY A 1 84 ? -37.007 -0.281 14.372 1.00 93.38 84 GLY A N 1
ATOM 658 C CA . GLY A 1 84 ? -37.314 0.472 15.590 1.00 93.38 84 GLY A CA 1
ATOM 659 C C . GLY A 1 84 ? -36.870 -0.213 16.888 1.00 93.38 84 GLY A C 1
ATOM 660 O O . GLY A 1 84 ? -37.250 0.229 17.966 1.00 93.38 84 GLY A O 1
ATOM 661 N N . GLU A 1 85 ? -36.066 -1.278 16.811 1.00 96.12 85 GLU A N 1
ATOM 662 C CA . GLU A 1 85 ? -35.575 -2.015 17.986 1.00 96.12 85 GLU A CA 1
ATOM 663 C C . GLU A 1 85 ? -34.457 -1.278 18.729 1.00 96.12 85 GLU A C 1
ATOM 665 O O . GLU A 1 85 ? -34.201 -1.547 19.902 1.00 96.12 85 GLU A O 1
ATOM 670 N N . VAL A 1 86 ? -33.738 -0.398 18.030 1.00 95.00 86 VAL A N 1
ATOM 671 C CA . VAL A 1 86 ? -32.604 0.350 18.574 1.00 95.00 86 VAL A CA 1
ATOM 672 C C . VAL A 1 86 ? -32.641 1.799 18.113 1.00 95.00 86 VAL A C 1
ATOM 674 O O . VAL A 1 86 ? -33.047 2.110 16.995 1.00 95.00 86 VAL A O 1
ATOM 677 N N . GLU A 1 87 ? -32.156 2.692 18.967 1.00 95.00 87 GLU A N 1
ATOM 678 C CA . GLU A 1 87 ? -32.001 4.103 18.635 1.00 95.00 87 GLU A CA 1
ATOM 679 C C . GLU A 1 87 ? -30.764 4.347 17.759 1.00 95.00 87 GLU A C 1
ATOM 681 O O . GLU A 1 87 ? -29.799 3.578 17.759 1.00 95.00 87 GLU A O 1
ATOM 686 N N . PHE A 1 88 ? -30.736 5.489 17.067 1.00 89.62 88 PHE A N 1
ATOM 687 C CA . PHE A 1 88 ? -29.587 5.916 16.259 1.00 89.62 88 PHE A CA 1
ATOM 688 C C . PHE A 1 88 ? -28.272 5.983 17.066 1.00 89.62 88 PHE A C 1
ATOM 690 O O . PHE A 1 88 ? -27.187 5.723 16.536 1.00 89.62 88 PHE A O 1
ATOM 697 N N . GLY A 1 89 ? -28.359 6.272 18.370 1.00 92.56 89 GLY A N 1
ATOM 698 C CA . GLY A 1 89 ? -27.207 6.275 19.272 1.00 92.56 89 GLY A CA 1
ATOM 699 C C . GLY A 1 89 ? -26.470 4.933 19.312 1.00 92.56 89 GLY A C 1
ATOM 700 O O . GLY A 1 89 ? -25.239 4.916 19.316 1.00 92.56 89 GLY A O 1
ATOM 701 N N . VAL A 1 90 ? -27.196 3.812 19.235 1.00 92.69 90 VAL A N 1
ATOM 702 C CA . VAL A 1 90 ? -26.620 2.455 19.242 1.00 92.69 90 VAL A CA 1
ATOM 703 C C . VAL A 1 90 ? -25.779 2.206 17.986 1.00 92.69 90 VAL A C 1
ATOM 705 O O . VAL A 1 90 ? -24.688 1.644 18.074 1.00 92.69 90 VAL A O 1
ATOM 708 N N . VAL A 1 91 ? -26.232 2.691 16.823 1.00 90.38 91 VAL A N 1
ATOM 709 C CA . VAL A 1 91 ? -25.485 2.604 15.552 1.00 90.38 91 VAL A CA 1
ATOM 710 C C . VAL A 1 91 ? -24.143 3.330 15.670 1.00 90.38 91 VAL A C 1
ATOM 712 O O . VAL A 1 91 ? -23.093 2.796 15.308 1.00 90.38 91 VAL A O 1
ATOM 715 N N . THR A 1 92 ? -24.166 4.536 16.239 1.00 90.88 92 THR A N 1
ATOM 716 C CA . THR A 1 92 ? -22.961 5.350 16.439 1.00 90.88 92 THR A CA 1
ATOM 717 C C . THR A 1 92 ? -21.992 4.688 17.425 1.00 90.88 92 THR A C 1
ATOM 719 O O . THR A 1 92 ? -20.794 4.587 17.146 1.00 90.88 92 THR A O 1
ATOM 722 N N . GLN A 1 93 ? -22.496 4.191 18.560 1.00 93.12 93 GLN A N 1
ATOM 723 C CA . GLN A 1 93 ? -21.691 3.530 19.593 1.00 93.12 93 GLN A CA 1
ATOM 724 C C . GLN A 1 93 ? -21.016 2.256 19.087 1.00 93.12 93 GLN A C 1
ATOM 726 O O . GLN A 1 93 ? -19.836 2.038 19.358 1.00 93.12 93 GLN A O 1
ATOM 731 N N . ALA A 1 94 ? -21.724 1.443 18.308 1.00 91.56 94 ALA A N 1
ATOM 732 C CA . ALA A 1 94 ? -21.148 0.243 17.723 1.00 91.56 94 ALA A CA 1
ATOM 733 C C . ALA A 1 94 ? -19.996 0.550 16.761 1.00 91.56 94 ALA A C 1
ATOM 735 O O . ALA A 1 94 ? -18.980 -0.143 16.783 1.00 91.56 94 ALA A O 1
ATOM 736 N N . GLY A 1 95 ? -20.111 1.624 15.971 1.00 90.75 95 GLY A N 1
ATOM 737 C CA . GLY A 1 95 ? -19.011 2.107 15.138 1.00 90.75 95 GLY A CA 1
ATOM 738 C C . GLY A 1 95 ? -17.768 2.477 15.957 1.00 90.75 95 GLY A C 1
ATOM 739 O O . GLY A 1 95 ? -16.650 2.132 15.572 1.00 90.75 95 GLY A O 1
ATOM 740 N N . PHE A 1 96 ? -17.939 3.136 17.109 1.00 91.56 96 PHE A N 1
ATOM 741 C CA . PHE A 1 96 ? -16.827 3.433 18.021 1.00 91.56 96 PHE A CA 1
ATOM 742 C C . PHE A 1 96 ? -16.235 2.174 18.660 1.00 91.56 96 PHE A C 1
ATOM 744 O O . PHE A 1 96 ? -15.020 1.996 18.616 1.00 91.56 96 PHE A O 1
ATOM 751 N N . ALA A 1 97 ? -17.072 1.291 19.207 1.00 92.75 97 ALA 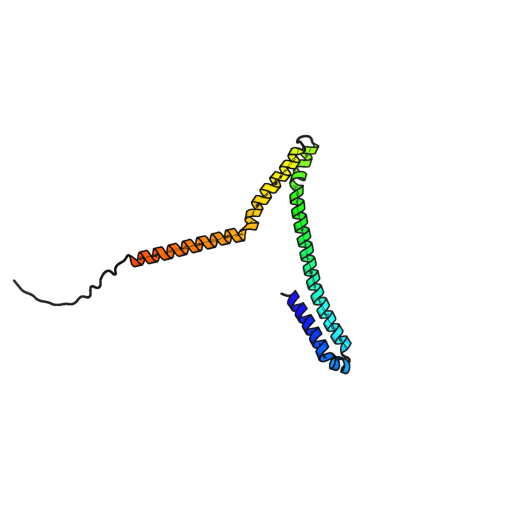A N 1
ATOM 752 C CA . ALA A 1 97 ? -16.628 0.055 19.847 1.00 92.75 97 ALA A CA 1
ATOM 753 C C . ALA A 1 97 ? -15.825 -0.827 18.880 1.00 92.75 97 ALA A C 1
ATOM 755 O O . ALA A 1 97 ? -14.751 -1.317 19.230 1.00 92.75 97 ALA A O 1
ATOM 756 N N . PHE A 1 98 ? -16.297 -0.961 17.638 1.00 92.12 98 PHE A N 1
ATOM 757 C CA . PHE A 1 98 ? -15.610 -1.725 16.603 1.00 92.12 98 PHE A CA 1
ATOM 758 C C . PHE A 1 98 ? -14.225 -1.151 16.280 1.00 92.12 98 PHE A C 1
ATOM 760 O O . PHE A 1 98 ? -13.244 -1.893 16.288 1.00 92.12 98 PHE A O 1
ATOM 767 N N . ARG A 1 99 ? -14.115 0.173 16.081 1.00 90.56 99 ARG A N 1
ATOM 768 C CA . ARG A 1 99 ? -12.820 0.837 15.844 1.00 90.56 99 ARG A CA 1
ATOM 769 C C . ARG A 1 99 ? -11.850 0.660 17.010 1.00 90.56 99 ARG A C 1
ATOM 771 O O . ARG A 1 99 ? -10.663 0.450 16.776 1.00 90.56 99 ARG A O 1
ATOM 778 N N . THR A 1 100 ? -12.333 0.720 18.250 1.00 92.50 100 THR A N 1
ATOM 779 C CA . THR A 1 100 ? -11.497 0.509 19.440 1.00 92.50 100 THR A CA 1
ATOM 780 C C . THR A 1 100 ? -10.921 -0.906 19.474 1.00 92.50 100 THR A C 1
ATOM 782 O O . THR A 1 100 ? -9.713 -1.071 19.644 1.00 92.50 100 THR A O 1
ATOM 785 N N . VAL A 1 101 ? -11.754 -1.929 19.256 1.00 91.88 101 VAL A N 1
ATOM 786 C CA . VAL A 1 101 ? -11.308 -3.334 19.231 1.00 91.88 101 VAL A CA 1
ATOM 787 C C . VAL A 1 101 ? -10.348 -3.580 18.068 1.00 91.88 101 VAL A C 1
ATOM 789 O O . VAL A 1 101 ? -9.279 -4.155 18.261 1.00 91.88 101 VAL A O 1
ATOM 792 N N . GLN A 1 102 ? -10.678 -3.091 16.872 1.00 90.31 102 GLN A N 1
ATOM 793 C CA . GLN A 1 102 ? -9.808 -3.186 15.702 1.00 90.31 102 GLN A CA 1
ATOM 794 C C . GLN A 1 102 ? -8.446 -2.516 15.951 1.00 90.31 102 GLN A C 1
ATOM 796 O O . GLN A 1 102 ? -7.409 -3.090 15.623 1.00 90.31 102 GLN A O 1
ATOM 801 N N . GLY A 1 103 ? -8.430 -1.321 16.548 1.00 90.44 103 GLY A N 1
ATOM 802 C CA . GLY A 1 103 ? -7.202 -0.611 16.902 1.00 90.44 103 GLY A CA 1
ATOM 803 C C . GLY A 1 103 ? -6.342 -1.388 17.900 1.00 90.44 103 GLY A C 1
ATOM 804 O O . GLY A 1 103 ? -5.128 -1.479 17.718 1.00 90.44 103 GLY A O 1
ATOM 805 N N . ALA A 1 104 ? -6.966 -2.006 18.906 1.00 91.12 104 ALA A N 1
ATOM 806 C CA . ALA A 1 104 ? -6.274 -2.853 19.875 1.00 91.12 104 ALA A CA 1
ATOM 807 C C . ALA A 1 104 ? -5.634 -4.088 19.218 1.00 91.12 104 ALA A C 1
ATOM 809 O O . ALA A 1 104 ? -4.481 -4.404 19.504 1.00 91.12 104 ALA A O 1
ATOM 810 N N . LEU A 1 105 ? -6.335 -4.745 18.286 1.00 90.12 105 LEU A N 1
ATOM 811 C CA . LEU A 1 105 ? -5.781 -5.868 17.519 1.00 90.12 105 LEU A CA 1
ATOM 812 C C . LEU A 1 105 ? -4.623 -5.423 16.614 1.00 90.12 105 LEU A C 1
ATOM 814 O O . LEU A 1 105 ? -3.601 -6.105 16.520 1.00 90.12 105 LEU A O 1
ATOM 818 N N . ASN A 1 106 ? -4.748 -4.252 15.983 1.00 90.69 106 ASN A N 1
ATOM 819 C CA . ASN A 1 106 ? -3.719 -3.730 15.088 1.00 90.69 106 ASN A CA 1
ATOM 820 C C . ASN A 1 106 ? -2.452 -3.276 15.829 1.00 90.69 106 ASN A C 1
ATOM 822 O O . ASN A 1 106 ? -1.380 -3.238 15.231 1.00 90.69 106 ASN A O 1
ATOM 826 N N . LEU A 1 107 ? -2.538 -2.961 17.126 1.00 88.81 107 LEU A N 1
ATOM 827 C CA . LEU A 1 107 ? -1.376 -2.590 17.936 1.00 88.81 107 LEU A CA 1
ATOM 828 C C . LEU A 1 107 ? -0.326 -3.707 17.977 1.00 88.81 107 LEU A C 1
ATOM 830 O O . LEU A 1 107 ? 0.863 -3.417 17.871 1.00 88.81 107 LEU A O 1
ATOM 834 N N . ILE A 1 108 ? -0.755 -4.966 18.090 1.00 87.31 108 ILE A N 1
ATOM 835 C CA . ILE A 1 108 ? 0.154 -6.122 18.123 1.00 87.31 108 ILE A CA 1
ATOM 836 C C . ILE A 1 108 ? 0.898 -6.244 16.791 1.00 87.31 108 ILE A C 1
ATOM 838 O O . ILE A 1 108 ? 2.119 -6.378 16.772 1.00 87.31 108 ILE A O 1
ATOM 842 N N . VAL A 1 109 ? 0.171 -6.138 15.675 1.00 89.00 109 VAL A N 1
ATOM 843 C CA . VAL A 1 109 ? 0.747 -6.230 14.325 1.00 89.00 109 VAL A CA 1
ATOM 844 C C . VAL A 1 109 ? 1.675 -5.045 14.047 1.00 89.00 109 VAL A C 1
ATOM 846 O O . VAL A 1 109 ? 2.810 -5.232 13.618 1.00 89.00 109 VAL A O 1
ATOM 849 N N . GLY A 1 110 ? 1.227 -3.823 14.344 1.00 90.69 110 GLY A N 1
ATOM 850 C CA . GLY A 1 110 ? 1.988 -2.597 14.100 1.00 90.69 110 GLY A CA 1
ATOM 851 C C . GLY A 1 110 ? 3.229 -2.438 14.981 1.00 90.69 110 GLY A C 1
ATOM 852 O O . GLY A 1 110 ? 4.131 -1.685 14.626 1.00 90.69 110 GLY A O 1
ATOM 853 N N . ARG A 1 111 ? 3.301 -3.143 16.117 1.00 91.06 111 ARG A N 1
ATOM 854 C CA . ARG A 1 111 ? 4.454 -3.131 17.034 1.00 91.06 111 ARG A CA 1
ATOM 855 C C . ARG A 1 111 ? 5.219 -4.448 17.054 1.00 91.06 111 ARG A C 1
ATOM 857 O O . ARG A 1 111 ? 6.046 -4.645 17.939 1.00 91.06 111 ARG A O 1
ATOM 864 N N . PHE A 1 112 ? 4.975 -5.337 16.097 1.00 91.81 112 PHE A N 1
ATOM 865 C CA . PHE A 1 112 ? 5.572 -6.668 16.096 1.00 91.81 112 PHE A CA 1
ATOM 866 C C . PHE A 1 112 ? 7.108 -6.632 16.120 1.00 91.81 112 PHE A C 1
ATOM 868 O O . PHE A 1 112 ? 7.722 -7.371 16.886 1.00 91.81 112 PHE A O 1
ATOM 875 N N . GLU A 1 113 ? 7.734 -5.732 15.354 1.00 92.50 113 GLU A N 1
ATOM 876 C CA . GLU A 1 113 ? 9.194 -5.544 15.374 1.00 92.50 113 GLU A CA 1
ATOM 877 C C . GLU A 1 113 ? 9.701 -5.079 16.743 1.00 92.50 113 GLU A C 1
ATOM 879 O O . GLU A 1 113 ? 10.686 -5.610 17.243 1.00 92.50 113 GLU A O 1
ATOM 884 N N . GLN A 1 114 ? 9.007 -4.130 17.380 1.00 93.12 114 GLN A N 1
ATOM 885 C CA . GLN A 1 114 ? 9.371 -3.632 18.711 1.00 93.12 114 GLN A CA 1
ATOM 886 C C . GLN A 1 114 ? 9.249 -4.737 19.766 1.00 93.12 114 GLN A C 1
ATOM 888 O O . GLN A 1 114 ? 10.154 -4.924 20.572 1.00 93.12 114 GLN A O 1
ATOM 893 N N . LEU A 1 115 ? 8.151 -5.494 19.735 1.00 91.06 115 LEU A N 1
ATOM 894 C CA . LEU A 1 115 ? 7.905 -6.620 20.638 1.00 91.06 115 LEU A CA 1
ATOM 895 C C . LEU A 1 115 ? 8.946 -7.733 20.446 1.00 91.06 115 LEU A C 1
ATOM 897 O O . LEU A 1 115 ? 9.460 -8.270 21.423 1.00 91.06 115 LEU A O 1
ATOM 901 N N . SER A 1 116 ? 9.299 -8.036 19.195 1.00 93.56 116 SER A N 1
ATOM 902 C CA . SER A 1 116 ? 10.331 -9.026 18.866 1.00 93.56 116 SER A CA 1
ATOM 903 C C . SER A 1 116 ? 11.724 -8.556 19.289 1.00 93.56 116 SER A C 1
ATOM 905 O O . SER A 1 116 ? 12.513 -9.347 19.798 1.00 93.56 116 SER A O 1
ATOM 907 N N . GLY A 1 117 ? 12.019 -7.264 19.116 1.00 95.44 117 GLY A N 1
ATOM 908 C CA . GLY A 1 117 ? 13.259 -6.645 19.577 1.00 95.44 117 GLY A CA 1
ATOM 909 C C . GLY A 1 117 ? 13.414 -6.742 21.091 1.00 95.44 117 GLY A C 1
ATOM 910 O O . GLY A 1 117 ? 14.439 -7.223 21.563 1.00 95.44 117 GLY A O 1
ATOM 911 N N . LEU A 1 118 ? 12.367 -6.391 21.845 1.00 94.38 118 LEU A N 1
ATOM 912 C CA . LEU A 1 118 ? 12.349 -6.535 23.303 1.00 94.38 118 LEU A CA 1
ATOM 913 C C . LEU A 1 118 ? 12.594 -7.986 23.736 1.00 94.38 118 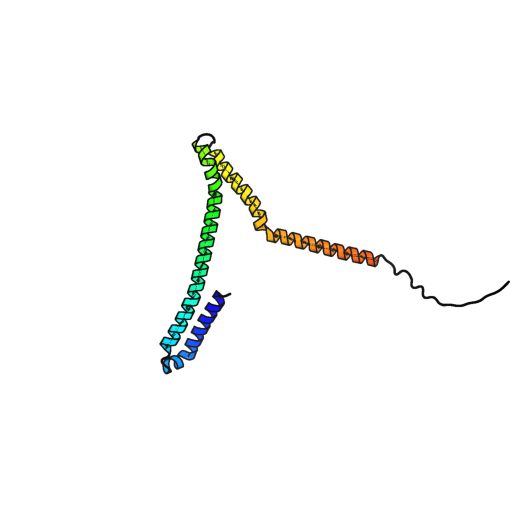LEU A C 1
ATOM 915 O O . LEU A 1 118 ? 13.410 -8.215 24.620 1.00 94.38 118 LEU A O 1
ATOM 919 N N . ALA A 1 119 ? 11.952 -8.961 23.084 1.00 93.94 119 ALA A N 1
ATOM 920 C CA . ALA A 1 119 ? 12.157 -10.379 23.384 1.00 93.94 119 ALA A CA 1
ATOM 921 C C . ALA A 1 119 ? 13.607 -10.838 23.126 1.00 93.94 119 ALA A C 1
ATOM 923 O O . ALA A 1 119 ? 14.188 -11.575 23.923 1.00 93.94 119 ALA A O 1
ATOM 924 N N . ALA A 1 120 ? 14.221 -10.380 22.031 1.00 96.56 120 ALA A N 1
ATOM 925 C CA . ALA A 1 120 ? 15.618 -10.687 21.726 1.00 96.56 120 ALA A CA 1
ATOM 926 C C . ALA A 1 120 ? 16.590 -10.012 22.712 1.00 96.56 120 ALA A C 1
ATOM 928 O O . ALA A 1 120 ? 17.621 -10.584 23.078 1.00 96.56 120 ALA A O 1
ATOM 929 N N . GLU A 1 121 ? 16.273 -8.794 23.155 1.00 96.44 121 GLU A N 1
ATOM 930 C CA . GLU A 1 121 ? 17.046 -8.069 24.163 1.00 96.44 121 GLU A CA 1
ATOM 931 C C . GLU A 1 121 ? 16.978 -8.746 25.535 1.00 96.44 121 GLU A C 1
ATOM 933 O O . GLU A 1 121 ? 18.027 -8.917 26.161 1.00 96.44 121 GLU A O 1
ATOM 938 N N . THR A 1 122 ? 15.795 -9.195 25.973 1.00 97.31 122 THR A N 1
ATOM 939 C CA . THR A 1 122 ? 15.639 -9.954 27.225 1.00 97.31 122 THR A CA 1
ATOM 940 C C . THR A 1 122 ? 16.401 -11.273 27.174 1.00 97.31 122 THR A C 1
ATOM 942 O O . THR A 1 122 ? 17.162 -11.568 28.089 1.00 97.31 122 THR A O 1
ATOM 945 N N . GLU A 1 123 ? 16.314 -12.012 26.065 1.00 97.06 123 GLU A N 1
ATOM 946 C CA . GLU A 1 123 ? 17.038 -13.278 25.893 1.00 97.06 123 GLU A CA 1
ATOM 947 C C . GLU A 1 123 ? 18.567 -13.073 25.911 1.00 97.06 123 GLU A C 1
ATOM 949 O O . GLU A 1 123 ? 19.331 -13.898 26.416 1.00 97.06 123 GLU A O 1
ATOM 954 N N . ARG A 1 124 ? 19.059 -11.953 25.362 1.00 94.44 124 ARG A N 1
ATOM 955 C CA . ARG A 1 124 ? 20.488 -11.608 25.417 1.00 94.44 124 ARG A CA 1
ATOM 956 C C . ARG A 1 124 ? 20.935 -11.236 26.833 1.00 94.44 124 ARG A C 1
ATOM 958 O O . ARG A 1 124 ? 22.047 -11.605 27.207 1.00 94.44 124 ARG A O 1
ATOM 965 N N . LEU A 1 125 ? 20.107 -10.525 27.600 1.00 97.19 125 LEU A N 1
ATOM 966 C CA . LEU A 1 125 ? 20.391 -10.192 29.001 1.00 97.19 125 LEU A CA 1
ATOM 967 C C . LEU A 1 125 ? 20.404 -11.440 29.888 1.00 97.19 125 LEU A C 1
ATOM 969 O O . LEU A 1 125 ? 21.337 -11.610 30.665 1.00 97.19 125 LEU A O 1
ATOM 973 N N . GLU A 1 126 ? 19.436 -12.340 29.719 1.00 96.56 126 GLU A N 1
ATOM 974 C CA . GLU A 1 126 ? 19.396 -13.625 30.427 1.00 96.56 126 GLU A CA 1
ATOM 975 C C . GLU A 1 126 ? 20.645 -14.463 30.140 1.00 96.56 126 GLU A C 1
ATOM 977 O O . GLU A 1 126 ? 21.297 -14.946 31.065 1.00 96.56 126 GLU A O 1
ATOM 982 N N . ARG A 1 127 ? 21.046 -14.572 28.865 1.00 95.94 127 ARG A N 1
ATOM 983 C CA . ARG A 1 127 ? 22.289 -15.262 28.488 1.00 95.94 127 ARG A CA 1
ATOM 984 C C . ARG A 1 127 ? 23.529 -14.627 29.110 1.00 95.94 127 ARG A C 1
ATOM 986 O O . ARG A 1 127 ? 24.421 -15.353 29.533 1.00 95.94 127 ARG A O 1
ATOM 993 N N . LEU A 1 128 ? 23.606 -13.297 29.155 1.00 96.06 128 LEU A N 1
ATOM 994 C CA . LEU A 1 128 ? 24.731 -12.600 29.777 1.00 96.06 128 LEU A CA 1
ATOM 995 C C . LEU A 1 128 ? 24.816 -12.909 31.276 1.00 96.06 128 LEU A C 1
ATOM 997 O O . LEU A 1 128 ? 25.897 -13.227 31.760 1.00 96.06 128 LEU A O 1
ATOM 1001 N N . LEU A 1 129 ? 23.689 -12.848 31.989 1.00 96.00 129 LEU A N 1
ATOM 1002 C CA . LEU A 1 129 ? 23.630 -13.159 33.419 1.00 96.00 129 LEU A CA 1
ATOM 1003 C C . LEU A 1 129 ? 24.027 -14.613 33.693 1.00 96.00 129 LEU A C 1
ATOM 1005 O O . LEU A 1 129 ? 24.880 -14.853 34.540 1.00 96.00 129 LEU A O 1
ATOM 1009 N N . ALA A 1 130 ? 23.514 -15.562 32.907 1.00 94.06 130 ALA A N 1
ATOM 1010 C CA . ALA A 1 130 ? 23.872 -16.974 33.034 1.00 94.06 130 ALA A CA 1
ATOM 1011 C C . ALA A 1 130 ? 25.375 -17.235 32.810 1.00 94.06 130 ALA A C 1
ATOM 1013 O O . ALA A 1 130 ? 25.970 -18.076 33.483 1.00 94.06 130 ALA A O 1
ATOM 1014 N N . LEU A 1 131 ? 26.012 -16.510 31.880 1.00 93.81 131 LEU A N 1
ATOM 1015 C CA . LEU A 1 131 ? 27.461 -16.598 31.673 1.00 93.81 131 LEU A CA 1
ATOM 1016 C C . LEU A 1 131 ? 28.244 -16.039 32.865 1.00 93.81 131 LEU A C 1
ATOM 1018 O O . LEU A 1 131 ? 29.242 -16.634 33.257 1.00 93.81 131 LEU A O 1
ATOM 1022 N N . LEU A 1 132 ? 27.808 -14.916 33.440 1.00 94.06 132 LEU A N 1
ATOM 1023 C CA . LEU A 1 132 ? 28.464 -14.318 34.605 1.00 94.06 132 LEU A CA 1
ATOM 1024 C C . LEU A 1 132 ? 28.351 -15.220 35.842 1.00 94.06 132 LEU A C 1
ATOM 1026 O O . LEU A 1 132 ? 29.364 -15.479 36.485 1.00 94.06 132 LEU A O 1
ATOM 1030 N N . GLU A 1 133 ? 27.168 -15.776 36.115 1.00 93.50 133 GLU A N 1
ATOM 1031 C CA . GLU A 1 133 ? 26.960 -16.743 37.205 1.00 93.50 133 GLU A CA 1
ATOM 1032 C C . GLU A 1 133 ? 27.824 -18.002 37.030 1.00 93.50 133 GLU A C 1
ATOM 1034 O O . GLU A 1 133 ? 28.416 -18.501 37.989 1.00 93.50 133 GLU A O 1
ATOM 1039 N N . GLY A 1 134 ? 27.961 -18.500 35.795 1.00 88.12 134 GLY A N 1
ATOM 1040 C CA . GLY A 1 134 ? 28.842 -19.629 35.488 1.00 88.12 134 GLY A CA 1
ATOM 1041 C C . GLY A 1 134 ? 30.324 -19.341 35.766 1.00 88.12 134 GLY A C 1
ATOM 1042 O O . GLY A 1 134 ? 31.038 -20.215 36.258 1.00 88.12 134 GLY A O 1
ATOM 1043 N N . LEU A 1 135 ? 30.787 -18.115 35.500 1.00 84.81 135 LEU A N 1
ATOM 1044 C CA . LEU A 1 135 ? 32.165 -17.691 35.779 1.00 84.81 135 LEU A CA 1
ATOM 1045 C C . LEU A 1 135 ? 32.431 -17.514 37.282 1.00 84.81 135 LEU A C 1
ATOM 1047 O O . LEU A 1 135 ? 33.513 -17.857 37.758 1.00 84.81 135 LEU A O 1
ATOM 1051 N N . GLU A 1 136 ? 31.453 -17.016 38.039 1.00 79.12 136 GLU A N 1
ATOM 1052 C CA . GLU A 1 136 ? 31.541 -16.923 39.503 1.00 79.12 136 GLU A CA 1
ATOM 1053 C C . GLU A 1 136 ? 31.558 -18.312 40.163 1.00 79.12 136 GLU A C 1
ATOM 1055 O O . GLU A 1 136 ? 32.309 -18.539 41.115 1.00 79.12 136 GLU A O 1
ATOM 1060 N N . GLY A 1 137 ? 30.797 -19.267 39.619 1.00 72.44 137 GLY A N 1
ATOM 1061 C CA . GLY A 1 137 ? 30.787 -20.661 40.069 1.00 72.44 137 GLY A CA 1
ATOM 1062 C C . GLY A 1 137 ? 32.129 -21.383 39.891 1.00 72.44 137 GLY A C 1
ATOM 1063 O O . GLY A 1 137 ? 32.525 -22.150 40.769 1.00 72.44 137 GLY A O 1
ATOM 1064 N N . GLU A 1 138 ? 32.865 -21.109 38.807 1.00 62.25 138 GLU A N 1
ATOM 1065 C CA . GLU A 1 138 ? 34.222 -21.648 38.605 1.00 62.25 138 GLU A CA 1
ATOM 1066 C C . GLU A 1 138 ? 35.284 -20.939 39.460 1.00 62.25 138 GLU A C 1
ATOM 1068 O O . GLU A 1 138 ? 36.203 -21.587 39.962 1.00 62.25 138 GLU A O 1
ATOM 1073 N N . ALA A 1 139 ? 35.150 -19.630 39.698 1.00 59.97 139 ALA A N 1
ATOM 1074 C CA . ALA A 1 139 ? 36.079 -18.878 40.547 1.00 59.97 139 ALA A CA 1
ATOM 1075 C C . ALA A 1 139 ? 35.987 -19.254 42.044 1.00 59.97 139 ALA A C 1
ATOM 1077 O O . ALA A 1 139 ? 36.922 -19.001 42.806 1.00 59.97 139 ALA A O 1
ATOM 1078 N N . GLY A 1 140 ? 34.880 -19.875 42.470 1.00 56.28 140 GLY A N 1
ATOM 1079 C CA . GLY A 1 140 ? 34.645 -20.333 43.843 1.00 56.28 140 GLY A CA 1
ATOM 1080 C C . GLY A 1 140 ? 35.253 -21.695 44.207 1.00 56.28 140 GLY A C 1
ATOM 1081 O O . GLY A 1 140 ? 35.212 -22.068 45.381 1.00 56.28 140 GLY A O 1
ATOM 1082 N N . HIS A 1 141 ? 35.826 -22.445 43.255 1.00 48.25 141 HIS A N 1
ATOM 1083 C CA . HIS A 1 141 ? 36.500 -23.715 43.545 1.00 48.25 141 HIS A CA 1
ATOM 1084 C C . HIS A 1 141 ? 38.024 -23.510 43.634 1.00 48.25 141 HIS A C 1
ATOM 1086 O O . HIS A 1 141 ? 38.687 -23.401 42.599 1.00 48.25 141 HIS A O 1
ATOM 1092 N N . PRO A 1 142 ? 38.635 -23.461 44.837 1.00 53.81 142 PRO A N 1
ATOM 1093 C CA . PRO A 1 142 ? 40.090 -23.495 44.934 1.00 53.81 142 PRO A CA 1
ATOM 1094 C C . PRO A 1 142 ? 40.591 -24.821 44.337 1.00 53.81 142 PRO A C 1
ATOM 1096 O O . PRO A 1 142 ? 39.955 -25.852 44.567 1.00 53.81 142 PRO A O 1
ATOM 1099 N N . PRO A 1 143 ? 41.716 -24.848 43.596 1.00 53.16 143 PRO A N 1
ATOM 1100 C CA . PRO A 1 143 ? 42.229 -26.088 43.033 1.00 53.16 143 PRO A CA 1
ATOM 1101 C C . PRO A 1 143 ? 42.568 -27.061 44.166 1.00 53.16 143 PRO A C 1
ATOM 1103 O O . PRO A 1 143 ? 43.564 -26.911 44.878 1.00 53.16 143 PRO A O 1
ATOM 1106 N N . ALA A 1 144 ? 41.716 -28.068 44.342 1.00 56.44 144 ALA A N 1
ATOM 1107 C CA . ALA A 1 144 ? 41.963 -29.170 45.245 1.00 56.44 144 ALA A CA 1
ATOM 1108 C C . ALA A 1 144 ? 43.137 -30.005 44.709 1.00 56.44 144 ALA A C 1
ATOM 1110 O O . ALA A 1 144 ? 43.009 -30.750 43.743 1.00 56.44 144 ALA A O 1
ATOM 1111 N N . GLY A 1 145 ? 44.283 -29.896 45.385 1.00 48.81 145 GLY A N 1
ATOM 1112 C CA . GLY A 1 145 ? 45.270 -30.971 45.450 1.00 48.81 145 GLY A CA 1
ATOM 1113 C C . GLY A 1 145 ? 46.429 -30.910 44.457 1.00 48.81 145 GLY A C 1
ATOM 1114 O O . GLY A 1 145 ? 46.560 -31.771 43.593 1.00 48.81 145 GLY A O 1
ATOM 1115 N N . ALA A 1 146 ? 47.398 -30.029 44.708 1.00 51.75 146 ALA A N 1
ATOM 1116 C CA . ALA A 1 146 ? 48.796 -30.366 44.436 1.00 51.75 146 ALA A CA 1
ATOM 1117 C C . ALA A 1 146 ? 49.314 -31.321 45.535 1.00 51.75 146 ALA A C 1
ATOM 1119 O O . ALA A 1 146 ? 50.075 -30.923 46.410 1.00 51.75 146 ALA A O 1
ATOM 1120 N N . SER A 1 147 ? 48.884 -32.587 45.506 1.00 51.00 147 SER A N 1
ATOM 1121 C CA . SER A 1 147 ? 49.562 -33.681 46.216 1.00 51.00 147 SER A CA 1
ATOM 1122 C C . SER A 1 147 ? 50.440 -34.418 45.212 1.00 51.00 147 SER A C 1
ATOM 1124 O O . SER A 1 147 ? 50.012 -35.350 44.531 1.00 51.00 147 SER A O 1
ATOM 1126 N N . ARG A 1 148 ? 51.680 -33.945 45.068 1.00 47.78 148 ARG A N 1
ATOM 1127 C CA . ARG A 1 148 ? 52.748 -34.697 44.409 1.00 47.78 148 ARG A CA 1
ATOM 1128 C C . ARG A 1 148 ? 53.464 -35.503 45.485 1.00 47.78 148 ARG A C 1
ATOM 1130 O O . ARG A 1 148 ? 54.128 -34.940 46.348 1.00 47.78 148 ARG A O 1
ATOM 1137 N N . GLY A 1 149 ? 53.280 -36.817 45.426 1.00 51.56 149 GLY A N 1
ATOM 1138 C CA . GLY A 1 149 ? 53.976 -37.778 46.265 1.00 51.56 149 GLY A CA 1
ATOM 1139 C C . GLY A 1 149 ? 55.486 -37.832 46.012 1.00 51.56 149 GLY A C 1
ATOM 1140 O O . GLY A 1 149 ? 55.979 -37.504 44.932 1.00 51.56 149 GLY A O 1
ATOM 1141 N N . GLY A 1 150 ? 56.182 -38.306 47.041 1.00 44.56 150 GLY A N 1
ATOM 1142 C CA . GLY A 1 150 ? 57.607 -38.633 47.096 1.00 44.56 150 GLY A CA 1
ATOM 1143 C C . GLY A 1 150 ? 58.085 -38.367 48.524 1.00 44.56 150 GLY A C 1
ATOM 1144 O O . GLY A 1 150 ? 57.972 -37.248 48.992 1.00 44.56 150 GLY A O 1
ATOM 1145 N N . GLY A 1 151 ? 58.561 -39.305 49.332 1.00 50.47 151 GLY A N 1
ATOM 1146 C CA . GLY A 1 151 ? 59.052 -40.657 49.114 1.00 50.47 151 GLY A CA 1
ATOM 1147 C C . GLY A 1 151 ? 60.150 -40.889 50.165 1.00 50.47 151 GLY A C 1
ATOM 1148 O O . GLY A 1 151 ? 60.989 -40.015 50.355 1.00 50.47 151 GLY A O 1
ATOM 1149 N N . GLY A 1 152 ? 60.142 -42.053 50.824 1.00 44.38 152 GLY A N 1
ATOM 1150 C CA . GLY A 1 152 ? 61.202 -42.529 51.732 1.00 44.38 152 GLY A CA 1
ATOM 1151 C C . GLY A 1 152 ? 61.004 -42.134 53.204 1.00 44.38 152 GLY A C 1
ATOM 1152 O O . GLY A 1 152 ? 60.659 -41.004 53.502 1.00 44.38 152 GLY A O 1
ATOM 1153 N N . GLY A 1 153 ? 61.191 -42.996 54.200 1.00 48.88 153 GLY A N 1
ATOM 1154 C CA . GLY A 1 153 ? 61.733 -44.350 54.244 1.00 48.88 153 GLY A CA 1
ATOM 1155 C C . GLY A 1 153 ? 62.224 -44.643 55.673 1.00 48.88 153 GLY A C 1
ATOM 1156 O O . GLY A 1 153 ? 62.740 -43.746 56.330 1.00 48.88 153 GLY A O 1
ATOM 1157 N N . GLY A 1 154 ? 62.092 -45.901 56.117 1.00 45.22 154 GLY A N 1
ATOM 1158 C CA . GLY A 1 154 ? 62.704 -46.461 57.338 1.00 45.22 154 GLY A CA 1
ATOM 1159 C C . GLY A 1 154 ? 61.929 -46.166 58.632 1.00 45.22 154 GLY A C 1
ATOM 1160 O O . GLY A 1 154 ? 61.547 -45.037 58.880 1.00 45.22 154 GLY A O 1
ATOM 1161 N N . GLY A 1 155 ? 61.644 -47.103 59.533 1.00 49.19 155 GLY A N 1
ATOM 1162 C CA . GLY A 1 155 ? 62.168 -48.445 59.770 1.00 49.19 155 GLY A CA 1
ATOM 1163 C C . GLY A 1 155 ? 62.294 -48.665 61.288 1.00 49.19 155 GLY A C 1
ATOM 1164 O O . GLY A 1 155 ? 62.512 -47.696 62.011 1.00 49.19 155 GLY A O 1
ATOM 1165 N N . LYS A 1 156 ? 62.252 -49.945 61.703 1.00 49.62 156 LYS A N 1
ATOM 1166 C CA . LYS A 1 156 ? 62.462 -50.549 63.049 1.00 49.62 156 LYS A CA 1
ATOM 1167 C C . LYS A 1 156 ? 61.152 -50.974 63.738 1.00 49.62 156 LYS A C 1
ATOM 1169 O O . LYS A 1 156 ? 60.281 -50.144 63.945 1.00 49.62 156 LYS A O 1
ATOM 1174 N N . HIS A 1 157 ? 60.880 -52.281 63.892 1.00 48.66 157 HIS A N 1
ATOM 1175 C CA . HIS A 1 157 ? 61.517 -53.253 64.821 1.00 48.66 157 HIS A CA 1
ATOM 1176 C C . HIS A 1 157 ? 61.390 -52.741 66.267 1.00 48.66 157 HIS A C 1
ATOM 1178 O O . HIS A 1 157 ? 61.859 -51.640 66.534 1.00 48.66 157 HIS A O 1
ATOM 1184 N N . SER A 1 158 ? 60.785 -53.426 67.236 1.00 48.78 158 SER A N 1
ATOM 1185 C CA . SER A 1 158 ? 60.445 -54.842 67.427 1.00 48.78 158 SER A CA 1
ATOM 1186 C C . SER A 1 158 ? 59.228 -54.968 68.345 1.00 48.78 158 SER A C 1
ATOM 1188 O O . SER A 1 158 ? 58.909 -53.962 69.015 1.00 48.78 158 SER A O 1
#

Radius of gyration: 38.93 Å; chains: 1; bounding box: 100×64×110 Å

pLDDT: mean 86.42, std 14.5, range [44.38, 97.31]

Sequence (158 aa):
FQALRREADLRFGLVRAREHAESIALYRGAAREAGAARAALTSVAAVLFRRVAWSRNLALFTNAYEFATFCLPSLIIAPRYFAGEVEFGVVTQAGFAFRTVQGALNLIVGRFEQLSGLAAETERLERLLALLEGLEGEAGHPPAGASRGGGGGGGKHS

Foldseek 3Di:
DVLVVLVVVLVVLVVVCVVCVVVCVVVVVVVVSVVVSVVSVVVNVVVVVVVVVVVVVVVVVVVVVVVCLQCVLLVVCVVCVVVVVDDPVVSVVSSVVSVVVVVVVVVCVVCVVVVVVVVVVVVVVVVVVVVVVVVVVVVPDDPPDPPDDDDDDDDDDD